Protein AF-J0QSM4-F1 (afdb_monomer_lite)

Structure (mmCIF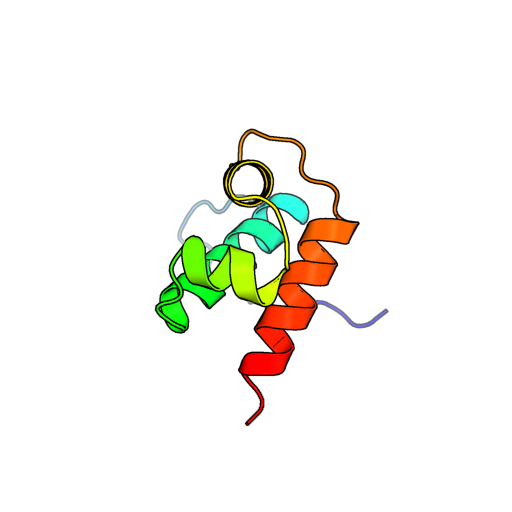, N/CA/C/O backbone):
data_AF-J0QSM4-F1
#
_entry.id   AF-J0QSM4-F1
#
loop_
_atom_site.group_PDB
_atom_site.id
_atom_site.type_symbol
_atom_site.label_atom_id
_atom_site.label_alt_id
_atom_site.label_comp_id
_atom_site.label_asym_id
_atom_site.label_entity_id
_atom_site.label_seq_id
_atom_site.pdbx_PDB_ins_code
_atom_site.Cartn_x
_atom_site.Cartn_y
_atom_site.Cartn_z
_atom_site.occupancy
_atom_site.B_iso_or_equiv
_atom_site.auth_seq_id
_atom_site.auth_comp_id
_atom_site.auth_asym_id
_atom_site.auth_atom_id
_atom_site.pdbx_PDB_model_num
ATOM 1 N N . MET A 1 1 ? 13.069 -20.463 -4.787 1.00 35.84 1 MET A N 1
ATOM 2 C CA . MET A 1 1 ? 12.945 -19.119 -5.395 1.00 35.84 1 MET A CA 1
ATOM 3 C C . MET A 1 1 ? 12.005 -19.243 -6.581 1.00 35.84 1 MET A C 1
ATOM 5 O O . MET A 1 1 ? 12.362 -19.901 -7.545 1.00 35.84 1 MET A O 1
ATOM 9 N N . LYS A 1 2 ? 10.755 -18.783 -6.445 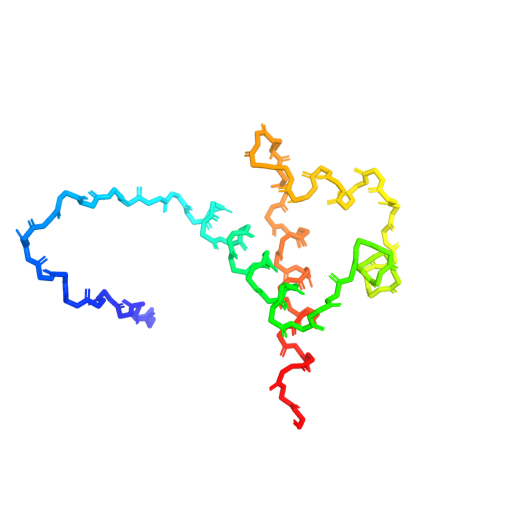1.00 39.31 2 LYS A N 1
ATOM 10 C CA . LYS A 1 2 ? 9.712 -18.993 -7.458 1.00 39.31 2 LYS A CA 1
ATOM 11 C C . LYS A 1 2 ? 9.800 -17.850 -8.466 1.00 39.31 2 LYS A C 1
ATOM 13 O O . LYS A 1 2 ? 9.636 -16.692 -8.096 1.00 39.31 2 LYS A O 1
ATOM 18 N N . SER A 1 3 ? 10.152 -18.210 -9.690 1.00 39.88 3 SER A N 1
ATOM 19 C CA . SER A 1 3 ? 10.355 -17.341 -10.840 1.00 39.88 3 SER A CA 1
ATOM 20 C C . SER A 1 3 ? 9.153 -16.421 -11.042 1.00 39.88 3 SER A C 1
ATOM 22 O O . SER A 1 3 ? 8.029 -16.893 -11.212 1.00 39.88 3 SER A O 1
ATOM 24 N N . ILE A 1 4 ? 9.394 -15.112 -11.026 1.00 51.00 4 ILE A N 1
ATOM 25 C CA . ILE A 1 4 ? 8.457 -14.135 -11.577 1.00 51.00 4 ILE A CA 1
ATOM 26 C C . ILE A 1 4 ? 8.398 -14.448 -13.080 1.00 51.00 4 ILE A C 1
ATOM 28 O O . ILE A 1 4 ? 9.459 -14.534 -13.704 1.00 51.00 4 ILE A O 1
ATOM 32 N N . PRO A 1 5 ? 7.224 -14.710 -13.674 1.00 47.44 5 PRO A N 1
ATOM 33 C CA . PRO A 1 5 ? 7.154 -15.015 -15.091 1.00 47.44 5 PRO A CA 1
ATOM 34 C C . PRO A 1 5 ? 7.510 -13.746 -15.871 1.00 47.44 5 PRO A C 1
ATOM 36 O O . PRO A 1 5 ? 6.700 -12.825 -15.967 1.00 47.44 5 PRO A O 1
ATOM 39 N N . CYS A 1 6 ? 8.722 -13.694 -16.428 1.00 43.16 6 CYS A N 1
ATOM 40 C CA . CYS A 1 6 ? 9.044 -12.768 -17.506 1.00 43.16 6 CYS A CA 1
ATOM 41 C C . CYS A 1 6 ? 8.124 -13.124 -18.676 1.00 43.16 6 CYS A C 1
ATOM 43 O O . CYS A 1 6 ? 8.325 -14.119 -19.374 1.00 43.16 6 CYS A O 1
ATOM 45 N N . ARG A 1 7 ? 7.042 -12.359 -18.812 1.00 55.88 7 ARG A N 1
ATOM 46 C CA . ARG A 1 7 ? 6.096 -12.433 -19.922 1.00 55.88 7 ARG A CA 1
ATOM 47 C C . ARG A 1 7 ? 6.906 -12.204 -21.196 1.00 55.88 7 ARG A C 1
ATOM 49 O O . ARG A 1 7 ? 7.575 -11.187 -21.290 1.00 55.88 7 ARG A O 1
ATOM 56 N N . ALA A 1 8 ? 6.916 -13.171 -22.113 1.00 55.91 8 ALA A N 1
ATOM 57 C CA . ALA A 1 8 ? 7.695 -13.095 -23.347 1.00 55.91 8 ALA A CA 1
ATOM 58 C C . ALA A 1 8 ? 7.387 -11.777 -24.080 1.00 55.91 8 ALA A C 1
ATOM 60 O O . ALA A 1 8 ? 6.258 -11.561 -24.522 1.00 55.91 8 ALA A O 1
ATOM 61 N N . TYR A 1 9 ? 8.369 -10.876 -24.119 1.00 56.59 9 TYR A N 1
ATOM 62 C CA . TYR A 1 9 ? 8.241 -9.559 -24.732 1.00 56.59 9 TYR A CA 1
ATOM 63 C C . TYR A 1 9 ? 8.443 -9.717 -26.242 1.00 56.59 9 TYR A C 1
ATOM 65 O O . TYR A 1 9 ? 9.523 -10.103 -26.689 1.00 56.59 9 TYR A O 1
ATOM 73 N N . ASP A 1 10 ? 7.389 -9.471 -27.017 1.00 54.34 10 ASP A N 1
ATOM 74 C CA . ASP A 1 10 ? 7.453 -9.409 -28.476 1.00 54.34 10 ASP A CA 1
ATOM 75 C C . ASP A 1 10 ? 8.342 -8.212 -28.867 1.00 54.34 10 ASP A C 1
ATOM 77 O O . ASP A 1 10 ? 8.068 -7.071 -28.494 1.00 54.34 10 ASP A O 1
ATOM 81 N N . VAL A 1 11 ? 9.471 -8.482 -29.528 1.00 54.44 11 VAL A N 1
ATOM 82 C CA . VAL A 1 11 ? 10.622 -7.569 -29.722 1.00 54.44 11 VAL A CA 1
ATOM 83 C C . VAL A 1 11 ? 10.375 -6.404 -30.701 1.00 54.44 11 VAL A C 1
ATOM 85 O O . VAL A 1 11 ? 11.313 -5.873 -31.293 1.00 54.44 11 VAL A O 1
ATOM 88 N N . ALA A 1 12 ? 9.126 -5.972 -30.877 1.00 64.38 12 ALA A N 1
ATOM 89 C CA . ALA A 1 12 ? 8.753 -4.902 -31.802 1.00 64.38 12 ALA A CA 1
ATOM 90 C C . ALA A 1 12 ? 8.923 -3.476 -31.232 1.00 64.38 12 ALA A C 1
ATOM 92 O O . ALA A 1 12 ? 8.943 -2.518 -32.004 1.00 64.38 12 ALA A O 1
ATOM 93 N N . TYR A 1 13 ? 9.080 -3.309 -29.909 1.00 62.03 13 TYR A N 1
ATOM 94 C CA . TYR A 1 13 ? 9.197 -1.991 -29.268 1.00 62.03 13 TYR A CA 1
ATOM 95 C C . TYR A 1 13 ? 10.266 -1.954 -28.166 1.00 62.03 13 TYR A C 1
ATOM 97 O O . TYR A 1 13 ? 10.421 -2.933 -27.431 1.00 62.03 13 TYR A O 1
ATOM 105 N N . PRO A 1 14 ? 10.989 -0.827 -28.002 1.00 71.31 14 PRO A N 1
ATOM 106 C CA . PRO A 1 14 ? 11.909 -0.657 -26.887 1.00 71.31 14 PRO A CA 1
ATOM 107 C C . PRO A 1 14 ? 11.128 -0.660 -25.569 1.00 71.31 14 PRO A C 1
ATOM 109 O O . PRO A 1 14 ? 10.209 0.135 -25.372 1.00 71.31 14 PRO A O 1
ATOM 112 N N . PHE A 1 15 ? 11.509 -1.554 -24.662 1.00 67.62 15 PHE A N 1
ATOM 113 C CA . PHE A 1 15 ? 11.017 -1.588 -23.290 1.00 67.62 15 PHE A CA 1
ATOM 114 C C . PHE A 1 15 ? 12.147 -1.201 -22.335 1.00 67.62 15 PHE A C 1
ATOM 116 O O . PHE A 1 15 ? 13.327 -1.355 -22.648 1.00 67.62 15 PHE A O 1
ATOM 123 N N . VAL A 1 16 ? 11.782 -0.692 -21.163 1.00 74.31 16 VAL A N 1
ATOM 124 C CA . VAL A 1 16 ? 12.727 -0.372 -20.091 1.00 74.31 16 VAL A CA 1
ATOM 125 C C . VAL A 1 16 ? 12.303 -1.161 -18.864 1.00 74.31 16 VAL A C 1
ATOM 127 O O . VAL A 1 16 ? 11.147 -1.079 -18.448 1.00 74.31 16 VAL A O 1
ATOM 130 N N . GLU A 1 17 ? 13.224 -1.939 -18.294 1.00 70.56 17 GLU A N 1
ATOM 131 C CA . GLU A 1 17 ? 12.995 -2.542 -16.985 1.00 70.56 17 GLU A CA 1
ATOM 132 C C . GLU A 1 17 ? 13.006 -1.449 -15.921 1.00 70.56 17 GLU A C 1
ATOM 134 O O . GLU A 1 17 ? 13.960 -0.683 -15.778 1.00 70.56 17 GLU A O 1
ATOM 139 N N . VAL A 1 18 ? 11.907 -1.374 -15.182 1.00 75.75 18 VAL A N 1
ATOM 140 C CA . VAL A 1 18 ? 11.716 -0.397 -14.118 1.00 75.75 18 VAL A CA 1
ATOM 141 C C . VAL A 1 18 ? 12.015 -1.058 -12.778 1.00 75.75 18 VAL A C 1
ATOM 143 O O . VAL A 1 18 ? 11.640 -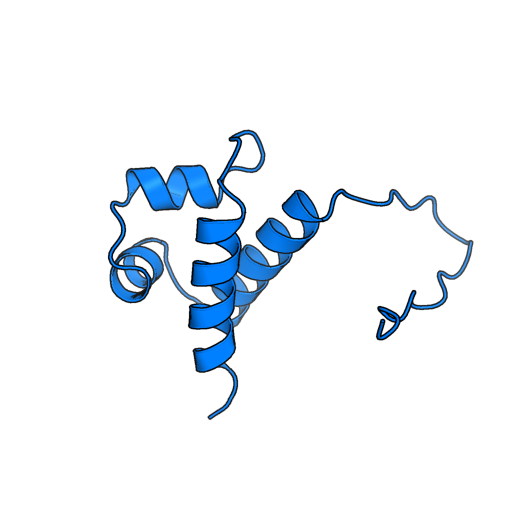2.209 -12.547 1.00 75.75 18 VAL A O 1
ATOM 146 N N . SER A 1 19 ? 12.683 -0.334 -11.877 1.00 81.06 19 SER A N 1
ATOM 147 C CA . SER A 1 19 ? 13.024 -0.828 -10.540 1.00 81.06 19 SER A CA 1
ATOM 148 C C . SER A 1 19 ? 11.795 -1.360 -9.798 1.00 81.06 19 SER A C 1
ATOM 150 O O . SER A 1 19 ? 10.710 -0.786 -9.895 1.00 81.06 19 SER A O 1
ATOM 152 N N . LEU A 1 20 ? 11.980 -2.395 -8.970 1.00 79.62 20 LEU A N 1
ATOM 153 C CA . LEU A 1 20 ? 10.913 -3.022 -8.173 1.00 79.62 20 LEU A CA 1
ATOM 154 C C . LEU A 1 20 ? 10.047 -1.998 -7.414 1.00 79.62 20 LEU A C 1
ATOM 156 O O . LEU A 1 20 ? 8.826 -2.108 -7.386 1.00 79.62 20 LEU A O 1
ATOM 160 N N . LEU A 1 21 ? 10.684 -0.969 -6.852 1.00 80.12 21 LEU A N 1
ATOM 161 C CA . LEU A 1 21 ? 10.034 0.154 -6.170 1.00 80.12 21 LEU A CA 1
ATOM 162 C C . LEU A 1 21 ? 9.011 0.885 -7.053 1.00 80.12 21 LEU A C 1
ATOM 164 O O . LEU A 1 21 ? 7.917 1.211 -6.598 1.00 80.12 21 LEU A O 1
ATOM 168 N N . ILE A 1 22 ? 9.357 1.124 -8.317 1.00 81.06 22 ILE A N 1
ATOM 169 C CA . ILE A 1 22 ? 8.498 1.821 -9.276 1.00 81.06 22 ILE A CA 1
ATOM 170 C C . ILE A 1 22 ? 7.333 0.910 -9.668 1.00 81.06 22 ILE A C 1
ATOM 172 O O . ILE A 1 22 ? 6.182 1.340 -9.636 1.00 81.06 22 ILE A O 1
ATOM 176 N N . THR A 1 23 ? 7.606 -0.372 -9.919 1.00 83.75 23 THR A N 1
ATOM 177 C CA . THR A 1 23 ? 6.571 -1.378 -10.198 1.00 83.75 23 THR A CA 1
ATOM 178 C C . THR A 1 23 ? 5.565 -1.506 -9.049 1.00 83.75 23 THR A C 1
ATOM 180 O O . THR A 1 23 ? 4.363 -1.571 -9.295 1.00 83.75 23 THR A O 1
ATOM 183 N N . LEU A 1 24 ? 6.021 -1.474 -7.790 1.00 82.69 24 LEU A N 1
ATOM 184 C CA . LEU A 1 24 ? 5.150 -1.496 -6.607 1.00 82.69 24 LEU A CA 1
ATOM 185 C C . LEU A 1 24 ? 4.244 -0.262 -6.533 1.00 82.69 24 LEU A C 1
ATOM 187 O O . LEU A 1 24 ? 3.043 -0.394 -6.295 1.00 82.69 24 LEU A O 1
ATOM 191 N N . LYS A 1 25 ? 4.795 0.934 -6.773 1.00 82.38 25 LYS A N 1
ATOM 192 C CA . LYS A 1 25 ? 4.009 2.177 -6.809 1.00 82.38 25 LYS A CA 1
ATOM 193 C C . LYS A 1 25 ? 2.951 2.139 -7.912 1.00 82.38 25 LYS A C 1
ATOM 195 O O . LYS A 1 25 ? 1.803 2.498 -7.658 1.00 82.38 25 LYS A O 1
ATOM 200 N N . ILE A 1 26 ? 3.312 1.646 -9.098 1.00 83.88 26 ILE A N 1
ATOM 201 C CA . ILE A 1 26 ? 2.378 1.460 -10.217 1.00 83.88 26 ILE A CA 1
ATOM 202 C C . ILE A 1 26 ? 1.277 0.467 -9.836 1.00 83.88 26 ILE A C 1
ATOM 204 O O . ILE A 1 26 ? 0.105 0.758 -10.039 1.00 83.88 26 ILE A O 1
ATOM 208 N N . ALA A 1 27 ? 1.621 -0.675 -9.238 1.00 83.06 27 ALA A N 1
ATOM 209 C CA . ALA A 1 27 ? 0.637 -1.672 -8.822 1.00 83.06 27 ALA A CA 1
ATOM 210 C C . ALA A 1 27 ? -0.356 -1.117 -7.786 1.00 83.06 27 ALA A C 1
ATOM 212 O O . ALA A 1 27 ? -1.559 -1.347 -7.901 1.00 83.06 27 ALA A O 1
ATOM 213 N N . ILE A 1 28 ? 0.127 -0.342 -6.808 1.00 81.25 28 ILE A N 1
ATOM 214 C CA . ILE A 1 28 ? -0.726 0.343 -5.825 1.00 81.25 28 ILE A CA 1
ATOM 215 C C . ILE A 1 28 ? -1.632 1.360 -6.517 1.00 81.25 28 ILE A C 1
ATOM 217 O O . ILE A 1 28 ? -2.831 1.386 -6.250 1.00 81.25 28 ILE A O 1
ATOM 221 N N . HIS A 1 29 ? -1.079 2.179 -7.414 1.00 82.88 29 HIS A N 1
ATOM 222 C CA . HIS A 1 29 ? -1.851 3.171 -8.153 1.00 82.88 29 HIS A CA 1
ATOM 223 C C . HIS A 1 29 ? -2.946 2.516 -9.002 1.00 82.88 29 HIS A C 1
ATOM 225 O O . HIS A 1 29 ? -4.102 2.929 -8.936 1.00 82.88 29 HIS A O 1
ATOM 231 N N . ASN A 1 30 ? -2.609 1.445 -9.721 1.00 84.06 30 ASN A N 1
ATOM 232 C CA . ASN A 1 30 ? -3.561 0.677 -10.515 1.00 84.06 30 ASN A CA 1
ATOM 233 C C . ASN A 1 30 ? -4.672 0.105 -9.633 1.00 84.06 30 ASN A C 1
ATOM 235 O O . ASN A 1 30 ? -5.837 0.339 -9.923 1.00 84.06 30 ASN A O 1
ATOM 239 N N . ALA A 1 31 ? -4.338 -0.524 -8.503 1.00 82.69 31 ALA A N 1
ATOM 240 C CA . ALA A 1 31 ? -5.340 -1.064 -7.585 1.00 82.69 31 ALA A CA 1
ATOM 241 C C . ALA A 1 31 ? -6.277 0.020 -7.018 1.00 82.69 31 ALA A C 1
ATOM 243 O O . ALA A 1 31 ? -7.464 -0.229 -6.806 1.00 82.69 31 ALA A O 1
ATOM 244 N N . VAL A 1 32 ? -5.761 1.228 -6.772 1.00 82.75 32 VAL A N 1
ATOM 245 C CA . VAL A 1 32 ? -6.547 2.387 -6.319 1.00 82.75 32 VAL A CA 1
ATOM 246 C C . VAL A 1 32 ? -7.509 2.856 -7.409 1.00 82.75 32 VAL A C 1
ATOM 248 O O . VAL A 1 32 ? -8.678 3.101 -7.113 1.00 82.75 32 VAL A O 1
ATOM 251 N N . VAL A 1 33 ? -7.043 2.929 -8.658 1.00 83.81 33 VAL A N 1
ATOM 252 C CA . VAL A 1 33 ? -7.864 3.287 -9.824 1.00 83.81 33 VAL A CA 1
ATOM 253 C C . VAL A 1 33 ? -8.926 2.220 -10.100 1.00 83.81 33 VAL A C 1
ATOM 255 O O . VAL A 1 33 ? -10.102 2.556 -10.217 1.00 83.81 33 VAL A O 1
ATOM 258 N N . GLU A 1 34 ? -8.550 0.940 -10.130 1.00 81.19 34 GLU A N 1
ATOM 259 C CA . GLU A 1 34 ? -9.465 -0.187 -10.355 1.00 81.19 34 GLU A CA 1
ATOM 260 C C . GLU A 1 34 ? -10.588 -0.225 -9.312 1.00 81.19 34 GLU A C 1
ATOM 262 O O . GLU A 1 34 ? -11.751 -0.457 -9.643 1.00 81.19 34 GLU A O 1
ATOM 267 N N . LYS A 1 35 ? -10.264 0.066 -8.049 1.00 79.75 35 LYS A N 1
ATOM 268 C CA . LYS A 1 35 ? -11.234 0.100 -6.945 1.00 79.75 35 LYS A CA 1
ATOM 269 C C . LYS A 1 35 ? -11.956 1.441 -6.795 1.00 79.75 35 LYS A C 1
ATOM 271 O O . LYS A 1 35 ? -12.750 1.580 -5.868 1.00 79.75 35 LYS A O 1
ATOM 276 N N . ASN A 1 36 ? -11.692 2.420 -7.667 1.00 80.75 36 ASN A N 1
ATOM 277 C CA . ASN A 1 36 ? -12.215 3.788 -7.562 1.00 80.75 36 ASN A CA 1
ATOM 278 C C . ASN A 1 36 ? -11.982 4.430 -6.175 1.00 80.75 36 ASN A C 1
ATOM 280 O O . ASN A 1 36 ? -12.787 5.233 -5.698 1.00 80.75 36 ASN A O 1
ATOM 284 N N . LEU A 1 37 ? -10.875 4.084 -5.513 1.00 81.25 37 LEU A N 1
ATOM 285 C CA . LEU A 1 37 ? -10.531 4.621 -4.199 1.00 81.25 37 LEU A CA 1
ATOM 286 C C . LEU A 1 37 ? -9.969 6.035 -4.351 1.00 81.25 37 LEU A C 1
ATOM 288 O O . LEU A 1 37 ? -9.073 6.287 -5.159 1.00 81.25 37 LEU A O 1
ATOM 292 N N . ARG A 1 38 ? -10.453 6.980 -3.542 1.00 80.19 38 ARG A N 1
ATOM 293 C CA . ARG A 1 38 ? -9.853 8.317 -3.458 1.00 80.19 38 ARG A CA 1
ATOM 294 C C . ARG A 1 38 ? -8.711 8.318 -2.446 1.00 80.19 38 ARG A C 1
ATOM 296 O O . ARG A 1 38 ? -8.606 7.451 -1.580 1.00 80.19 38 ARG A O 1
ATOM 303 N N . LYS A 1 39 ? -7.884 9.370 -2.471 1.00 77.50 39 LYS A N 1
ATOM 304 C CA . LYS A 1 39 ? -6.851 9.601 -1.439 1.00 77.50 39 LYS A CA 1
ATOM 305 C C . LYS A 1 39 ? -7.434 9.573 -0.013 1.00 77.50 39 LYS A C 1
ATOM 307 O O . LYS A 1 39 ? -6.773 9.093 0.898 1.00 77.50 39 LYS A O 1
ATOM 312 N N . ALA A 1 40 ? -8.680 10.024 0.165 1.00 78.56 40 ALA A N 1
ATOM 313 C CA . ALA A 1 40 ? -9.404 9.973 1.439 1.00 78.56 40 ALA A CA 1
ATOM 314 C C . ALA A 1 40 ? -9.824 8.550 1.867 1.00 78.56 40 ALA A C 1
ATOM 316 O O . ALA A 1 40 ? -9.950 8.263 3.057 1.00 78.56 40 ALA A O 1
ATOM 317 N N . ASP A 1 41 ? -10.024 7.640 0.915 1.00 81.31 41 ASP A N 1
ATOM 318 C CA . ASP A 1 41 ? -10.287 6.234 1.219 1.00 81.31 41 ASP A CA 1
ATOM 319 C C . ASP A 1 41 ? -8.987 5.526 1.596 1.00 81.31 41 ASP A C 1
ATOM 321 O O . ASP A 1 41 ? -8.949 4.769 2.562 1.00 81.31 41 ASP A O 1
ATOM 325 N N . LEU A 1 42 ? -7.885 5.851 0.911 1.00 78.75 42 LEU A N 1
ATOM 326 C CA . LEU A 1 42 ? -6.551 5.376 1.279 1.00 78.75 42 LEU A CA 1
ATOM 327 C C . LEU A 1 42 ? -6.146 5.825 2.688 1.00 78.75 42 LEU A C 1
ATOM 329 O O . LEU A 1 42 ? -5.600 5.018 3.438 1.00 78.75 42 LEU A O 1
ATOM 333 N N . THR A 1 43 ? -6.433 7.072 3.086 1.00 81.75 43 THR A N 1
ATOM 334 C CA . THR A 1 43 ? -6.141 7.535 4.456 1.00 81.75 43 THR A CA 1
ATOM 335 C C . THR A 1 43 ? -6.952 6.755 5.489 1.00 81.75 43 THR A C 1
ATOM 337 O O . THR A 1 43 ? -6.418 6.431 6.546 1.00 81.75 43 THR A O 1
ATOM 340 N N . ARG A 1 44 ? -8.204 6.378 5.185 1.00 79.75 44 ARG A N 1
ATOM 341 C CA . ARG A 1 44 ? -9.030 5.509 6.047 1.00 79.75 44 ARG A CA 1
ATOM 342 C C . ARG A 1 44 ? -8.522 4.069 6.101 1.00 79.75 44 ARG A C 1
ATOM 344 O O . ARG A 1 44 ? -8.486 3.490 7.184 1.00 79.75 44 ARG A O 1
ATOM 351 N N . LEU A 1 45 ? -8.130 3.500 4.963 1.00 78.00 45 LEU A N 1
ATOM 352 C CA . LEU A 1 45 ? -7.662 2.113 4.853 1.00 78.00 45 LEU A CA 1
ATOM 3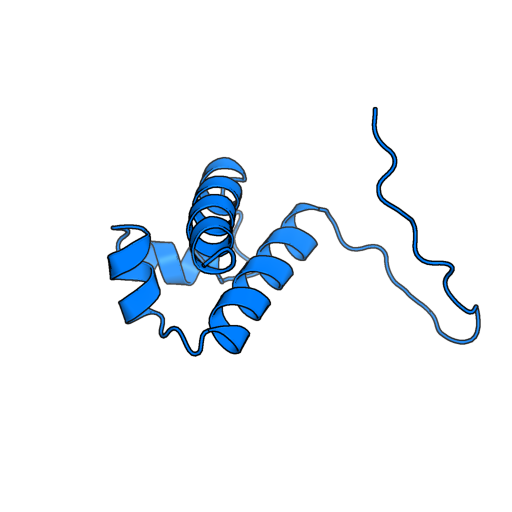53 C C . LEU A 1 45 ? -6.296 1.909 5.510 1.00 78.00 45 LEU A C 1
ATOM 355 O O . LEU A 1 45 ? -6.093 0.936 6.231 1.00 78.00 45 LEU A O 1
ATOM 359 N N . LEU A 1 46 ? -5.370 2.838 5.277 1.00 77.50 46 LEU A N 1
ATOM 360 C CA . LEU A 1 46 ? -4.002 2.766 5.789 1.00 77.50 46 LEU A CA 1
ATOM 361 C C . LEU A 1 46 ? -3.854 3.428 7.162 1.00 77.50 46 LEU A C 1
ATOM 363 O O . LEU A 1 46 ? -2.832 3.241 7.814 1.00 77.50 46 LEU A O 1
ATOM 367 N N . LYS A 1 47 ? -4.858 4.201 7.603 1.00 80.25 47 LYS A N 1
ATOM 368 C CA . L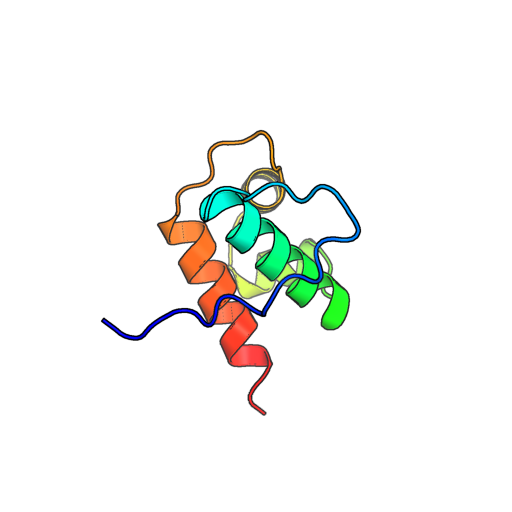YS A 1 47 ? -4.813 5.031 8.820 1.00 80.25 47 LYS A CA 1
ATOM 369 C C . LYS A 1 47 ? -3.600 5.973 8.848 1.00 80.25 47 LYS A C 1
ATOM 371 O O . LYS A 1 47 ? -3.072 6.285 9.911 1.00 80.25 47 LYS A O 1
ATOM 376 N N . LEU A 1 48 ? -3.157 6.419 7.671 1.00 78.88 48 LEU A N 1
ATOM 377 C CA . LEU A 1 48 ? -2.026 7.330 7.500 1.00 78.88 48 LEU A CA 1
ATOM 378 C C . LEU A 1 48 ? -2.506 8.762 7.264 1.00 78.88 48 LEU A C 1
ATOM 380 O O . LEU A 1 48 ? -3.606 9.001 6.759 1.00 78.88 48 LEU A O 1
ATOM 384 N N . HIS A 1 49 ? -1.642 9.725 7.585 1.00 81.38 49 HIS A N 1
ATOM 385 C CA . HIS A 1 49 ? -1.915 11.133 7.316 1.00 81.38 49 HIS A CA 1
ATOM 386 C C . HIS A 1 49 ? -1.952 11.410 5.797 1.00 81.38 49 HIS A C 1
ATOM 388 O O . HIS A 1 49 ? -1.147 10.840 5.057 1.00 81.38 49 HIS A O 1
ATOM 394 N N . PRO A 1 50 ? -2.796 12.345 5.317 1.00 76.75 50 PRO A N 1
ATOM 395 C CA . PRO A 1 50 ? -2.899 12.684 3.894 1.00 76.75 50 PRO A CA 1
ATOM 396 C C . PRO A 1 50 ? -1.554 13.040 3.242 1.00 76.75 50 PRO A C 1
ATOM 398 O O . PRO A 1 50 ? -1.288 12.622 2.123 1.00 76.75 50 PRO A O 1
ATOM 401 N N . ILE A 1 51 ? -0.673 13.742 3.963 1.00 81.75 51 ILE A N 1
ATOM 402 C CA . ILE A 1 51 ? 0.686 14.085 3.505 1.00 81.75 51 ILE A CA 1
ATOM 403 C C . ILE A 1 51 ? 1.548 12.838 3.268 1.00 81.75 51 ILE A C 1
ATOM 405 O O . ILE A 1 51 ? 2.341 12.807 2.333 1.00 81.75 51 ILE A O 1
ATOM 409 N N . GLN A 1 52 ? 1.412 11.804 4.100 1.00 79.12 52 GLN A N 1
ATOM 410 C CA . GLN A 1 52 ? 2.171 10.564 3.927 1.00 79.12 52 GLN A CA 1
ATOM 411 C C . GLN A 1 52 ? 1.654 9.760 2.735 1.00 79.12 52 GLN A C 1
ATOM 413 O O . GLN A 1 52 ? 2.446 9.156 2.023 1.00 79.12 52 GLN A O 1
ATOM 418 N N . ILE A 1 53 ? 0.342 9.794 2.493 1.00 79.81 53 ILE A N 1
ATOM 419 C CA . ILE A 1 53 ? -0.298 9.147 1.340 1.00 79.81 53 ILE A CA 1
ATOM 420 C C . ILE A 1 53 ? 0.138 9.817 0.041 1.00 79.81 53 ILE A C 1
ATOM 422 O O . ILE A 1 53 ? 0.458 9.135 -0.927 1.00 79.81 53 ILE A O 1
ATOM 426 N N . ASP A 1 54 ? 0.186 11.147 0.031 1.00 80.19 54 ASP A N 1
ATOM 427 C CA . ASP A 1 54 ? 0.638 11.915 -1.124 1.00 80.19 54 ASP A CA 1
ATOM 428 C C . ASP A 1 54 ? 2.095 11.579 -1.475 1.00 80.19 54 ASP A C 1
ATOM 430 O O . ASP A 1 54 ? 2.381 11.183 -2.600 1.00 80.19 54 ASP A O 1
ATOM 434 N N . ARG A 1 55 ? 2.984 11.563 -0.471 1.00 80.88 55 ARG A N 1
ATOM 435 C CA . ARG A 1 55 ? 4.394 11.149 -0.620 1.00 80.88 55 ARG A CA 1
ATOM 436 C C . ARG A 1 55 ? 4.578 9.670 -0.970 1.00 80.88 55 ARG A C 1
ATOM 438 O O . ARG A 1 55 ? 5.609 9.299 -1.523 1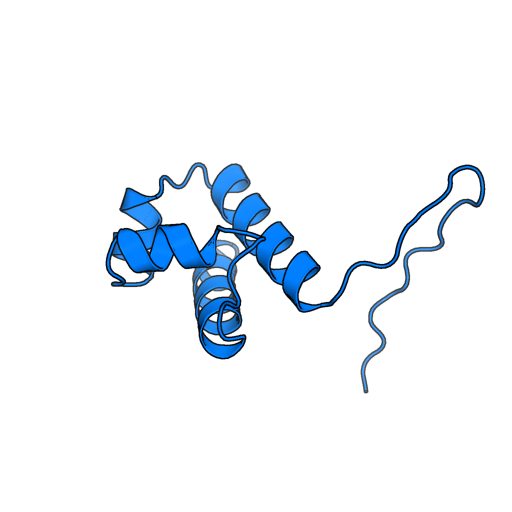.00 80.88 55 ARG A O 1
ATOM 445 N N . LEU A 1 56 ? 3.623 8.813 -0.609 1.00 75.38 56 LEU A N 1
ATOM 446 C CA . LEU A 1 56 ? 3.643 7.392 -0.959 1.00 75.38 56 LEU A CA 1
ATOM 447 C C . LEU A 1 56 ? 3.297 7.166 -2.431 1.00 75.38 56 LEU A C 1
ATOM 449 O O . LEU A 1 56 ? 3.860 6.273 -3.063 1.00 75.38 56 LEU A O 1
ATOM 453 N N . LEU A 1 57 ? 2.392 7.982 -2.969 1.00 72.12 57 LEU A N 1
ATOM 454 C CA . LEU A 1 57 ? 2.011 7.959 -4.380 1.00 72.12 57 LEU A CA 1
ATOM 455 C C . LEU A 1 57 ? 2.960 8.780 -5.265 1.00 72.12 57 LEU A C 1
ATOM 457 O O . LEU A 1 57 ? 2.938 8.622 -6.483 1.00 72.12 57 LEU A O 1
ATOM 461 N N . ASP A 1 58 ? 3.799 9.630 -4.674 1.00 74.62 58 ASP A N 1
ATOM 462 C CA . ASP A 1 58 ? 4.793 10.407 -5.403 1.00 74.62 58 ASP A CA 1
ATOM 463 C C . ASP A 1 58 ? 5.964 9.518 -5.855 1.00 74.62 58 ASP A C 1
ATOM 465 O O . ASP A 1 58 ? 6.656 8.882 -5.054 1.00 74.62 58 ASP A O 1
ATOM 469 N N . LEU A 1 59 ? 6.192 9.461 -7.168 1.00 67.00 59 LEU A N 1
ATOM 470 C CA . LEU A 1 59 ? 7.267 8.683 -7.781 1.00 67.00 59 LEU A CA 1
ATOM 471 C C . LEU A 1 59 ? 8.657 9.262 -7.470 1.00 67.00 59 LEU A C 1
ATOM 473 O O . LEU A 1 59 ? 9.607 8.484 -7.395 1.00 67.00 59 LEU A O 1
ATOM 477 N N . ASN A 1 60 ? 8.764 10.573 -7.223 1.00 69.25 60 ASN A N 1
ATOM 478 C CA . ASN A 1 60 ? 10.023 11.272 -6.943 1.00 69.25 60 ASN A CA 1
ATOM 479 C C . ASN A 1 60 ? 10.464 11.164 -5.478 1.00 69.25 60 ASN A C 1
ATOM 481 O O . ASN A 1 60 ? 11.615 11.456 -5.161 1.00 69.25 60 ASN A O 1
ATOM 485 N N . HIS A 1 61 ? 9.569 10.753 -4.575 1.00 73.12 61 HIS A N 1
ATOM 486 C CA . HIS A 1 61 ? 9.911 10.566 -3.171 1.00 73.12 61 HIS A CA 1
ATOM 487 C C . HIS A 1 61 ? 10.367 9.136 -2.869 1.00 73.12 61 HIS A C 1
ATOM 489 O O . HIS A 1 61 ? 9.737 8.151 -3.264 1.00 73.12 61 HIS A O 1
ATOM 495 N N . GLU A 1 62 ? 11.447 9.022 -2.095 1.00 63.88 62 GLU A N 1
ATOM 496 C CA . GLU A 1 62 ? 11.925 7.762 -1.530 1.00 63.88 62 GLU A CA 1
ATOM 497 C C . GLU A 1 62 ? 10.941 7.265 -0.465 1.00 63.88 62 GLU A C 1
ATOM 499 O O . GLU A 1 62 ? 10.993 7.616 0.715 1.00 63.88 62 GLU A O 1
ATOM 504 N N . THR A 1 63 ? 9.973 6.470 -0.904 1.00 67.88 63 THR A N 1
ATOM 505 C CA . THR A 1 63 ? 9.015 5.817 -0.020 1.00 67.88 63 THR A CA 1
ATOM 506 C C . THR A 1 63 ? 9.630 4.527 0.512 1.00 67.88 63 THR A C 1
ATOM 508 O O . THR A 1 63 ? 10.160 3.724 -0.256 1.00 67.88 63 THR A O 1
ATOM 511 N N . LYS A 1 64 ? 9.538 4.292 1.826 1.00 75.69 64 LYS A N 1
ATOM 512 C CA . LYS A 1 64 ? 10.011 3.039 2.428 1.00 75.69 64 LYS A CA 1
ATOM 513 C C . LYS A 1 64 ? 9.245 1.848 1.852 1.00 75.69 64 LYS A C 1
ATOM 515 O O . LYS A 1 64 ? 8.013 1.861 1.803 1.00 75.69 64 LYS A O 1
ATOM 520 N N . LEU A 1 65 ? 9.985 0.803 1.481 1.00 72.31 65 LEU A N 1
ATOM 521 C CA . LEU A 1 65 ? 9.426 -0.432 0.930 1.00 72.31 65 LEU A CA 1
ATOM 522 C C . LEU A 1 65 ? 8.418 -1.086 1.889 1.00 72.31 65 LEU A C 1
ATOM 524 O O . LEU A 1 65 ? 7.372 -1.534 1.441 1.00 72.31 65 LEU A O 1
ATOM 528 N N . GLU A 1 66 ? 8.653 -1.022 3.203 1.00 74.38 66 GLU A N 1
ATOM 529 C CA . GLU A 1 66 ? 7.722 -1.537 4.221 1.00 74.38 66 GLU A CA 1
ATOM 530 C C . GLU A 1 66 ? 6.331 -0.887 4.147 1.00 74.38 66 GLU A C 1
ATOM 532 O O . GLU A 1 66 ? 5.307 -1.553 4.311 1.00 74.38 66 GLU A O 1
ATOM 537 N N . THR A 1 67 ? 6.272 0.422 3.878 1.00 77.00 67 THR A N 1
ATOM 538 C CA . THR A 1 67 ? 4.999 1.139 3.744 1.00 77.00 67 THR A CA 1
ATOM 539 C C . THR A 1 67 ? 4.291 0.739 2.451 1.00 77.00 67 THR A C 1
ATOM 541 O O . THR A 1 67 ? 3.086 0.505 2.474 1.00 77.00 67 THR A O 1
ATOM 544 N N . LEU A 1 68 ? 5.034 0.592 1.347 1.00 78.56 68 LEU A N 1
ATOM 545 C CA . LEU A 1 68 ? 4.493 0.117 0.070 1.00 78.56 68 LEU A CA 1
ATOM 546 C C . LEU A 1 68 ? 3.944 -1.307 0.190 1.00 78.56 68 LEU A C 1
ATOM 548 O O . LEU A 1 68 ? 2.809 -1.547 -0.212 1.00 78.56 68 LEU A O 1
ATOM 552 N N . GLU A 1 69 ? 4.695 -2.230 0.789 1.00 77.31 69 GLU A N 1
ATOM 553 C CA . GLU A 1 69 ? 4.235 -3.603 1.022 1.00 77.31 69 GLU A CA 1
ATOM 554 C C . GLU A 1 69 ? 2.998 -3.642 1.912 1.00 77.31 69 GLU A C 1
ATOM 556 O O . GLU A 1 69 ? 2.035 -4.330 1.583 1.00 77.31 69 GLU A O 1
ATOM 561 N N . SER A 1 70 ? 2.976 -2.862 2.996 1.00 78.62 70 SER A N 1
ATOM 562 C CA . SER A 1 70 ? 1.807 -2.770 3.877 1.00 78.62 70 SER A CA 1
ATOM 563 C C . SER A 1 70 ? 0.573 -2.274 3.119 1.00 78.62 70 SER A C 1
ATOM 565 O O . SER A 1 70 ? -0.513 -2.842 3.248 1.00 78.62 70 SER A O 1
ATOM 567 N N . THR A 1 71 ? 0.734 -1.249 2.278 1.00 79.75 71 THR A N 1
ATOM 568 C CA . THR A 1 71 ? -0.345 -0.726 1.435 1.00 79.75 71 THR A CA 1
ATOM 569 C C . THR A 1 71 ? -0.833 -1.754 0.426 1.00 79.75 71 THR A C 1
ATOM 571 O O . THR A 1 71 ? -2.040 -1.965 0.301 1.00 79.75 71 THR A O 1
ATOM 574 N N . LEU A 1 72 ? 0.086 -2.425 -0.264 1.00 78.56 72 LEU A N 1
ATOM 575 C CA . LEU A 1 72 ? -0.238 -3.437 -1.264 1.00 78.56 72 LEU A CA 1
ATOM 576 C C . LEU A 1 72 ? -0.887 -4.666 -0.615 1.00 78.56 72 LEU A C 1
ATOM 578 O O . LEU A 1 72 ? -1.842 -5.208 -1.159 1.00 78.56 72 LEU A O 1
ATOM 582 N N . HIS A 1 73 ? -0.458 -5.054 0.587 1.00 80.12 73 HIS A N 1
ATOM 583 C CA . HIS A 1 73 ? -1.077 -6.121 1.369 1.00 80.12 73 HIS A CA 1
ATOM 584 C C . HIS A 1 73 ? -2.532 -5.788 1.732 1.00 80.12 73 HIS A C 1
ATOM 586 O O . HIS A 1 73 ? -3.421 -6.624 1.567 1.00 80.12 73 HIS A O 1
ATOM 592 N N . ILE A 1 74 ? -2.798 -4.555 2.176 1.00 77.75 74 ILE A N 1
ATOM 593 C CA . ILE A 1 74 ? -4.152 -4.089 2.512 1.00 77.75 74 ILE A CA 1
ATOM 594 C C . ILE A 1 74 ? -5.032 -4.004 1.255 1.00 77.75 74 ILE A C 1
ATOM 596 O O . ILE A 1 74 ? -6.169 -4.478 1.268 1.00 77.75 74 ILE A O 1
ATOM 600 N N . LEU A 1 75 ? -4.506 -3.464 0.151 1.00 76.44 75 LEU A N 1
ATOM 601 C CA . LEU A 1 75 ? -5.226 -3.390 -1.125 1.00 76.44 75 LEU A CA 1
ATOM 602 C C . LEU A 1 75 ? -5.488 -4.783 -1.713 1.00 76.44 75 LEU A C 1
ATOM 604 O O . LEU A 1 75 ? -6.599 -5.048 -2.170 1.00 76.44 75 LEU A O 1
ATOM 608 N N . GLY A 1 76 ? -4.520 -5.695 -1.626 1.00 70.81 76 GLY A N 1
ATOM 609 C CA . GLY A 1 76 ? -4.641 -7.084 -2.064 1.00 70.81 76 GLY A CA 1
ATOM 610 C C . GLY A 1 76 ? -5.701 -7.859 -1.283 1.00 70.81 76 GLY A C 1
ATOM 611 O O . GLY A 1 76 ? -6.476 -8.597 -1.887 1.00 70.81 76 GLY A O 1
ATOM 612 N N . LYS A 1 77 ? -5.830 -7.628 0.034 1.00 59.03 77 LYS A N 1
ATOM 613 C CA . LYS A 1 77 ? -6.918 -8.221 0.836 1.00 59.03 77 LYS A CA 1
ATOM 614 C C . LYS A 1 77 ? -8.312 -7.793 0.387 1.00 59.03 77 LYS A C 1
ATOM 616 O O . LYS A 1 77 ? -9.259 -8.537 0.593 1.00 59.03 77 LYS A O 1
ATOM 621 N N . SER A 1 78 ? -8.448 -6.630 -0.246 1.00 49.88 78 SER A N 1
ATOM 622 C CA . SER A 1 78 ? -9.746 -6.147 -0.726 1.00 49.88 78 SER A CA 1
ATOM 623 C C . SER A 1 78 ? -10.161 -6.700 -2.100 1.00 49.88 78 SER A C 1
ATOM 625 O O . SER A 1 78 ? -11.218 -6.314 -2.586 1.00 49.88 78 SER A O 1
ATOM 627 N N . SER A 1 79 ? -9.343 -7.535 -2.764 1.00 44.88 79 SER A N 1
ATOM 628 C CA . SER A 1 79 ? -9.656 -8.154 -4.076 1.00 44.88 79 SER A CA 1
ATOM 629 C C . SER A 1 79 ? -9.969 -9.654 -4.019 1.00 44.88 79 SER A C 1
ATOM 631 O O . SER A 1 79 ? -10.233 -10.246 -5.059 1.00 44.88 79 SER A O 1
ATOM 633 N N . TYR A 1 80 ? -9.961 -10.273 -2.838 1.00 41.06 80 TYR A N 1
ATOM 634 C CA . TYR A 1 80 ? -10.403 -11.657 -2.652 1.00 41.06 80 TYR A CA 1
ATOM 635 C C . TYR A 1 80 ? -11.662 -11.669 -1.781 1.00 41.06 80 TYR A C 1
ATOM 637 O O . TYR A 1 80 ? -11.600 -12.008 -0.600 1.00 41.06 80 TYR A O 1
ATOM 645 N N . SER A 1 81 ? -12.789 -11.234 -2.344 1.00 37.41 81 SER A N 1
ATOM 646 C CA . SER A 1 81 ? -14.128 -11.504 -1.813 1.00 37.41 81 SER A CA 1
ATOM 647 C C . SER A 1 81 ? -15.133 -11.604 -2.942 1.00 37.41 81 SER A C 1
ATOM 649 O O . SER A 1 81 ? -14.911 -10.943 -3.981 1.00 37.41 81 SER A O 1
#

pLDDT: mean 71.64, std 13.11, range [35.84, 84.06]

Secondary structure (DSSP, 8-state):
----------TTS---PPPHHHHHHHHHHHHHHHTT--HHHHHHHH---HHHHHHHH-TTS---HHHHHHHHHHHHHTT--

Organism: NCBI:txid1094556

Foldseek 3Di:
DDDDPPDPDDPPDDDDDDDPLVVLLVLLVVLCVVVVPDLVNLCVQLVDDSVLSVLSNDPPHDDDPVSSVVSVVSSVVVPPD

Radius of gyration: 14.54 Å; chains: 1; bounding box: 27×33×41 Å

Sequence (81 aa):
MKSIPCRAYDVAYPFVEVSLLITLKIAIHNAVVEKNLRKADLTRLLKLHPIQIDRLLDLNHETKLETLESTLHILGKSSYS